Protein AF-A0A967N7K5-F1 (afdb_monomer)

Structure (mmCIF, N/CA/C/O backbone):
data_AF-A0A967N7K5-F1
#
_entry.id   AF-A0A967N7K5-F1
#
loop_
_atom_site.group_PDB
_atom_site.id
_atom_site.type_symbol
_atom_site.label_atom_id
_atom_site.label_alt_id
_atom_site.labe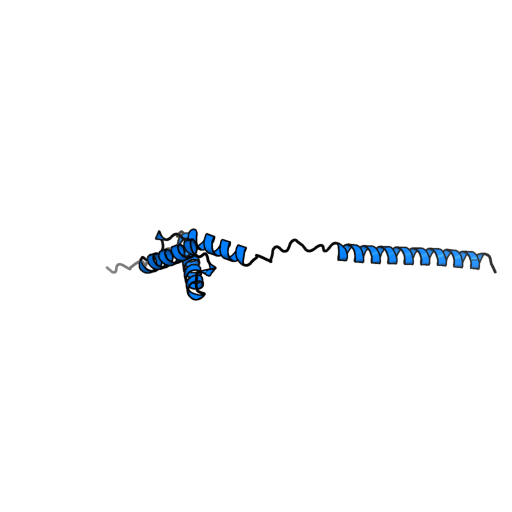l_comp_id
_atom_site.label_asym_id
_atom_site.label_entity_id
_atom_site.label_seq_id
_atom_site.pdbx_PDB_ins_code
_atom_site.Cartn_x
_atom_site.Cartn_y
_atom_site.Cartn_z
_atom_site.occupancy
_atom_site.B_iso_or_equiv
_atom_site.auth_seq_id
_atom_site.auth_comp_id
_atom_site.auth_asym_id
_atom_site.auth_atom_id
_atom_site.pdbx_PDB_model_num
ATOM 1 N N . MET A 1 1 ? 56.342 -5.196 -60.811 1.00 59.44 1 MET A N 1
ATOM 2 C CA . MET A 1 1 ? 55.792 -5.750 -59.552 1.00 59.44 1 MET A CA 1
ATOM 3 C C . MET A 1 1 ? 55.698 -7.254 -59.728 1.00 59.44 1 MET A C 1
ATOM 5 O O . MET A 1 1 ? 55.111 -7.682 -60.712 1.00 59.44 1 MET A O 1
ATOM 9 N N . SER A 1 2 ? 56.346 -8.041 -58.874 1.00 81.25 2 SER A N 1
ATOM 10 C CA . SER A 1 2 ? 56.408 -9.501 -59.032 1.00 81.25 2 SER A CA 1
ATOM 11 C C . SER A 1 2 ? 55.044 -10.138 -58.738 1.00 81.25 2 SER A C 1
ATOM 13 O O . SER A 1 2 ? 54.346 -9.689 -57.833 1.00 81.25 2 SER A O 1
ATOM 15 N N . SER A 1 3 ? 54.647 -11.202 -59.441 1.00 81.31 3 SER A N 1
ATOM 16 C CA . SER A 1 3 ? 53.336 -11.857 -59.244 1.00 81.31 3 SER A CA 1
ATOM 17 C C . SER A 1 3 ? 53.067 -12.257 -57.783 1.00 81.31 3 SER A C 1
ATOM 19 O O . SER A 1 3 ? 51.938 -12.186 -57.308 1.00 81.31 3 SER A O 1
ATOM 21 N N . ILE A 1 4 ? 54.126 -12.572 -57.032 1.00 88.25 4 ILE A N 1
ATOM 22 C CA . ILE A 1 4 ? 54.083 -12.872 -55.594 1.00 88.25 4 ILE A CA 1
ATOM 23 C C . ILE A 1 4 ? 53.599 -11.669 -54.771 1.00 88.25 4 ILE A C 1
ATOM 25 O O . ILE A 1 4 ? 52.793 -11.837 -53.861 1.00 88.25 4 ILE A O 1
ATOM 29 N N . THR A 1 5 ? 54.021 -10.443 -55.100 1.00 87.88 5 THR A N 1
ATOM 30 C CA . THR A 1 5 ? 53.580 -9.252 -54.355 1.00 87.88 5 THR A CA 1
ATOM 31 C C . THR A 1 5 ? 52.093 -8.980 -54.569 1.00 87.88 5 THR A C 1
ATOM 33 O O . THR A 1 5 ? 51.415 -8.537 -53.651 1.00 87.88 5 THR A O 1
ATOM 36 N N . VAL A 1 6 ? 51.561 -9.294 -55.754 1.00 87.94 6 VAL A N 1
ATOM 37 C CA . VAL A 1 6 ? 50.123 -9.163 -56.047 1.00 87.94 6 VAL A CA 1
ATOM 38 C C . VAL A 1 6 ? 49.308 -10.217 -55.286 1.00 87.94 6 VAL A C 1
ATOM 40 O O . VAL A 1 6 ? 48.272 -9.895 -54.706 1.00 87.94 6 VAL A O 1
ATOM 43 N N . LEU A 1 7 ? 49.797 -11.459 -55.210 1.00 87.75 7 LEU A N 1
ATOM 44 C CA . LEU A 1 7 ? 49.149 -12.528 -54.439 1.00 87.75 7 LEU A CA 1
ATOM 45 C C . LEU A 1 7 ? 49.123 -12.236 -52.930 1.00 87.75 7 LEU A C 1
ATOM 47 O O . LEU A 1 7 ? 48.099 -12.428 -52.284 1.00 87.75 7 LEU A O 1
ATOM 51 N N . LEU A 1 8 ? 50.210 -11.705 -52.368 1.00 88.88 8 LEU A N 1
ATOM 52 C CA . LEU A 1 8 ? 50.253 -11.352 -50.945 1.00 88.88 8 LEU A CA 1
ATOM 53 C C . LEU A 1 8 ? 49.310 -10.191 -50.605 1.00 88.88 8 LEU A C 1
ATOM 55 O O . LEU A 1 8 ? 48.619 -10.238 -49.590 1.00 88.88 8 LEU A O 1
ATOM 59 N N . LEU A 1 9 ? 49.233 -9.171 -51.465 1.00 89.88 9 LEU A N 1
ATOM 60 C CA . LEU A 1 9 ? 48.328 -8.037 -51.255 1.00 89.88 9 LEU A CA 1
ATOM 61 C C . LEU A 1 9 ? 46.856 -8.440 -51.371 1.00 89.88 9 LEU A C 1
ATOM 63 O O . LEU A 1 9 ? 46.030 -7.965 -50.594 1.00 89.88 9 LEU A O 1
ATOM 67 N N . THR A 1 10 ? 46.522 -9.327 -52.310 1.00 89.81 10 THR A N 1
ATOM 68 C CA . THR A 1 10 ? 45.149 -9.835 -52.451 1.00 89.81 10 THR A CA 1
ATOM 69 C C . THR A 1 10 ? 44.741 -10.695 -51.258 1.00 89.81 10 THR A C 1
ATOM 71 O O . THR A 1 10 ? 43.646 -10.511 -50.734 1.00 89.81 10 THR A O 1
ATOM 74 N N . LEU A 1 11 ? 45.629 -11.559 -50.761 1.00 92.31 11 LEU A N 1
ATOM 75 C CA . LEU A 1 11 ? 45.359 -12.376 -49.576 1.00 92.31 11 LEU A CA 1
ATOM 76 C C . LEU A 1 11 ? 45.174 -11.511 -48.318 1.00 92.31 11 LEU A C 1
ATOM 78 O O . LEU A 1 11 ? 44.200 -11.688 -47.586 1.00 92.31 11 LEU A O 1
ATOM 82 N N . LEU A 1 12 ? 46.029 -10.501 -48.128 1.00 92.88 12 LEU A N 1
ATOM 83 C CA . LEU A 1 12 ? 45.903 -9.536 -47.033 1.00 92.88 12 LEU A CA 1
ATOM 84 C C . LEU A 1 12 ? 44.590 -8.736 -47.115 1.00 92.88 12 LEU A C 1
ATOM 86 O O . LEU A 1 12 ? 43.931 -8.491 -46.101 1.00 92.88 12 LEU A O 1
ATOM 90 N N . ALA A 1 13 ? 44.175 -8.339 -48.320 1.00 92.38 13 ALA A N 1
ATOM 91 C CA . ALA A 1 13 ? 42.913 -7.632 -48.526 1.00 92.38 13 ALA A CA 1
ATOM 92 C C . ALA A 1 13 ? 41.697 -8.505 -48.158 1.00 92.38 13 ALA A C 1
ATOM 94 O O . ALA A 1 13 ? 40.732 -8.011 -47.576 1.00 92.38 13 ALA A O 1
ATOM 95 N N . VAL A 1 14 ? 41.753 -9.809 -48.442 1.00 93.75 14 VAL A N 1
ATOM 96 C CA . VAL A 1 14 ? 40.675 -10.750 -48.103 1.00 93.75 14 VAL A CA 1
ATOM 97 C C . VAL A 1 14 ? 40.588 -10.982 -46.593 1.00 93.75 14 VAL A C 1
ATOM 99 O O . VAL A 1 14 ? 39.493 -10.903 -46.033 1.00 93.75 14 VAL A O 1
ATOM 102 N N . GLU A 1 15 ? 41.714 -11.199 -45.907 1.00 92.69 15 GLU A N 1
ATOM 103 C CA . GLU A 1 15 ? 41.716 -11.363 -44.444 1.00 92.69 15 GLU A CA 1
ATOM 104 C C . GLU A 1 15 ? 41.224 -10.105 -43.725 1.00 92.69 15 GLU A C 1
ATOM 106 O O . GLU A 1 15 ? 40.399 -10.180 -42.810 1.00 92.69 15 GLU A O 1
ATOM 111 N N . THR A 1 16 ? 41.674 -8.929 -44.168 1.00 94.25 16 THR A N 1
ATOM 112 C CA . THR A 1 16 ? 41.240 -7.660 -43.570 1.00 94.25 16 THR A CA 1
ATOM 113 C C . THR A 1 16 ? 39.750 -7.411 -43.799 1.00 94.25 16 THR A C 1
ATOM 115 O O . THR A 1 16 ? 39.047 -7.026 -42.861 1.00 94.25 16 THR A O 1
ATOM 118 N N . ALA A 1 17 ? 39.224 -7.709 -44.991 1.00 94.06 17 ALA A N 1
ATOM 119 C CA . ALA A 1 17 ? 37.792 -7.628 -45.269 1.00 94.06 17 ALA A CA 1
ATOM 120 C C . ALA A 1 17 ? 36.969 -8.589 -44.390 1.00 94.06 17 ALA A C 1
ATOM 122 O O . ALA A 1 17 ? 35.929 -8.193 -43.855 1.00 94.06 17 ALA A O 1
ATOM 123 N N . ALA A 1 18 ? 37.449 -9.819 -44.178 1.00 92.75 18 ALA A N 1
ATOM 124 C CA . ALA A 1 18 ? 36.791 -10.793 -43.309 1.00 92.75 18 ALA A CA 1
ATOM 125 C C . ALA A 1 18 ? 36.745 -10.318 -41.845 1.00 92.75 18 ALA A C 1
ATOM 127 O O . ALA A 1 18 ? 35.686 -10.357 -41.211 1.00 92.75 18 ALA A O 1
ATOM 128 N N . LEU A 1 19 ? 37.856 -9.788 -41.320 1.00 93.75 19 LEU A N 1
ATOM 129 C CA . LEU A 1 19 ? 37.921 -9.242 -39.960 1.00 93.75 19 LEU A CA 1
ATOM 130 C C . LEU A 1 19 ? 36.969 -8.054 -39.768 1.00 93.75 19 LEU A C 1
ATOM 132 O O . LEU A 1 19 ? 36.268 -7.969 -38.754 1.00 93.75 19 LEU A O 1
ATOM 136 N N . ILE A 1 20 ? 36.891 -7.159 -40.757 1.00 94.81 20 ILE A N 1
ATOM 137 C CA . ILE A 1 20 ? 35.969 -6.017 -40.733 1.00 94.81 20 ILE A CA 1
ATOM 138 C C . ILE A 1 20 ? 34.513 -6.501 -40.732 1.00 94.81 20 ILE A C 1
ATOM 140 O O . ILE A 1 20 ? 33.711 -6.018 -39.927 1.00 94.81 20 ILE A O 1
ATOM 144 N N . ALA A 1 21 ? 34.167 -7.478 -41.575 1.00 93.38 21 ALA A N 1
ATOM 145 C CA . ALA A 1 21 ? 32.815 -8.030 -41.643 1.00 93.38 21 ALA A CA 1
ATOM 146 C C . ALA A 1 21 ? 32.379 -8.640 -40.300 1.00 93.38 21 ALA A C 1
ATOM 148 O O . ALA A 1 21 ? 31.301 -8.316 -39.790 1.00 93.38 21 ALA A O 1
ATOM 149 N N . VAL A 1 22 ? 33.243 -9.447 -39.675 1.00 93.12 22 VAL A N 1
ATOM 150 C CA . VAL A 1 22 ? 32.987 -10.038 -38.352 1.00 93.12 22 VAL A CA 1
ATOM 151 C C . VAL A 1 22 ? 32.801 -8.952 -37.290 1.00 93.12 22 VAL A C 1
ATOM 153 O O . VAL A 1 22 ? 31.837 -8.997 -36.520 1.00 93.12 22 VAL A O 1
ATOM 156 N N . ALA A 1 23 ? 33.659 -7.929 -37.272 1.00 92.88 23 ALA A N 1
ATOM 157 C CA . ALA A 1 23 ? 33.553 -6.828 -36.317 1.00 92.88 23 ALA A CA 1
ATOM 158 C C . ALA A 1 23 ? 32.239 -6.039 -36.471 1.00 92.88 23 ALA A C 1
ATOM 160 O O . ALA A 1 23 ? 31.613 -5.664 -35.473 1.00 92.88 23 ALA A O 1
ATOM 161 N N . VAL A 1 24 ? 31.786 -5.803 -37.707 1.00 93.50 24 VAL A N 1
ATOM 162 C CA . VAL A 1 24 ? 30.514 -5.121 -37.990 1.00 93.50 24 VAL A CA 1
ATOM 163 C C . VAL A 1 24 ? 29.325 -5.959 -37.524 1.00 93.50 24 VAL A C 1
ATOM 165 O O . VAL A 1 24 ? 28.437 -5.426 -36.851 1.00 93.50 24 VAL A O 1
ATOM 168 N N . LEU A 1 25 ? 29.312 -7.260 -37.824 1.00 90.25 25 LEU A N 1
ATOM 169 C CA . LEU A 1 25 ? 28.249 -8.169 -37.389 1.00 90.25 25 LEU A CA 1
ATOM 170 C C . LEU A 1 25 ? 28.189 -8.274 -35.863 1.00 90.25 25 LEU A C 1
ATOM 172 O O . LEU A 1 25 ? 27.110 -8.145 -35.285 1.00 90.25 25 LEU A O 1
ATOM 176 N N . TYR A 1 26 ? 29.339 -8.387 -35.195 1.00 89.88 26 TYR A N 1
ATOM 177 C CA . TYR A 1 26 ? 29.425 -8.405 -33.734 1.00 89.88 26 TYR A CA 1
ATOM 178 C C . TYR A 1 26 ? 28.880 -7.115 -33.104 1.00 89.88 26 TYR A C 1
ATOM 180 O O . TYR A 1 26 ? 28.081 -7.151 -32.163 1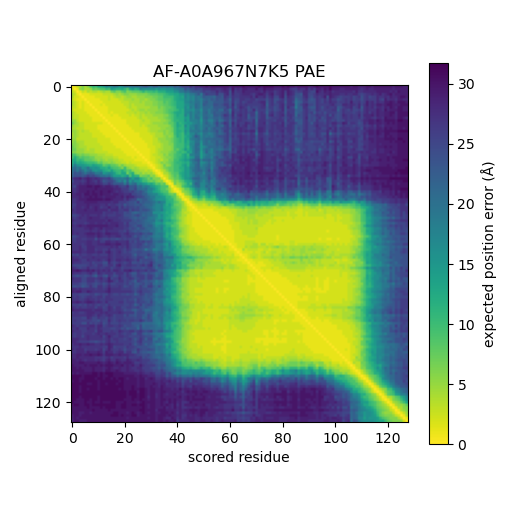.00 89.88 26 TYR A O 1
ATOM 188 N N . ARG A 1 27 ? 29.258 -5.951 -33.651 1.00 85.25 27 ARG A N 1
ATOM 189 C CA . ARG A 1 27 ? 28.745 -4.647 -33.199 1.00 85.25 27 ARG A CA 1
ATOM 190 C C . ARG A 1 27 ? 27.238 -4.528 -33.421 1.00 85.25 27 ARG A C 1
ATOM 192 O O . ARG A 1 27 ? 26.538 -4.028 -32.538 1.00 85.25 27 ARG A O 1
ATOM 199 N N . LYS A 1 28 ? 26.725 -4.994 -34.564 1.00 82.19 28 LYS A N 1
ATOM 200 C CA . LYS A 1 28 ? 25.285 -5.015 -34.862 1.00 82.19 28 LYS A CA 1
ATOM 201 C C . LYS A 1 28 ? 24.520 -5.935 -33.910 1.00 82.19 28 LYS A C 1
ATOM 203 O O . LYS A 1 28 ? 23.509 -5.504 -33.363 1.00 82.19 28 LYS A O 1
ATOM 208 N N . ALA A 1 29 ? 25.027 -7.137 -33.643 1.00 78.62 29 ALA A N 1
ATOM 209 C CA . ALA A 1 29 ? 24.425 -8.084 -32.707 1.00 78.62 29 ALA A CA 1
ATOM 210 C C . ALA A 1 29 ? 24.370 -7.519 -31.278 1.00 78.62 29 ALA A C 1
ATOM 212 O O . ALA A 1 29 ? 23.320 -7.561 -30.637 1.00 78.62 29 ALA A O 1
ATOM 213 N N . LYS A 1 30 ? 25.456 -6.886 -30.806 1.00 73.62 30 LYS A N 1
ATOM 214 C CA . LYS A 1 30 ? 25.471 -6.201 -29.503 1.00 73.62 30 LYS A CA 1
ATOM 215 C C . LYS A 1 30 ? 24.471 -5.046 -29.422 1.00 73.62 30 LYS A C 1
ATOM 217 O O . LYS A 1 30 ? 23.815 -4.884 -28.395 1.00 73.62 30 LYS A O 1
ATOM 222 N N . LYS A 1 31 ? 24.323 -4.253 -30.488 1.00 66.94 31 LYS A N 1
ATOM 223 C CA . LYS A 1 31 ? 23.320 -3.175 -30.536 1.00 66.94 31 LYS A CA 1
ATOM 224 C C . LYS A 1 31 ? 21.893 -3.729 -30.542 1.00 66.94 31 LYS A C 1
ATOM 226 O O . LYS A 1 31 ? 21.066 -3.239 -29.783 1.00 66.94 31 LYS A O 1
ATOM 231 N N . ALA A 1 32 ? 21.618 -4.776 -31.319 1.00 63.88 32 ALA A N 1
ATOM 232 C CA . ALA A 1 32 ? 20.302 -5.413 -31.373 1.00 63.88 32 ALA A CA 1
ATOM 233 C C . ALA A 1 32 ? 19.901 -6.044 -30.029 1.00 63.88 32 ALA A C 1
ATOM 235 O O . ALA A 1 32 ? 18.763 -5.888 -29.599 1.00 63.88 32 ALA A O 1
ATOM 236 N N . ALA A 1 33 ? 20.839 -6.681 -29.322 1.00 61.34 33 ALA A N 1
ATOM 237 C CA . ALA A 1 33 ? 20.601 -7.212 -27.979 1.00 61.34 33 ALA A CA 1
ATOM 238 C C . ALA A 1 33 ? 20.312 -6.106 -26.945 1.00 61.34 33 ALA A C 1
ATOM 240 O O . ALA A 1 33 ? 19.521 -6.309 -26.028 1.00 61.34 33 ALA A O 1
ATOM 241 N N . LYS A 1 34 ? 20.910 -4.916 -27.109 1.00 58.16 34 LYS A N 1
ATOM 242 C CA . LYS A 1 34 ? 20.645 -3.755 -26.246 1.00 58.16 34 LYS A CA 1
ATOM 243 C C . LYS A 1 34 ? 19.283 -3.111 -26.534 1.00 58.16 34 LYS A C 1
ATOM 245 O O . LYS A 1 34 ? 18.612 -2.706 -25.596 1.00 58.16 34 LYS A O 1
ATOM 250 N N . VAL A 1 35 ? 18.868 -3.054 -27.803 1.00 56.59 35 VAL A N 1
ATOM 251 C CA . VAL A 1 35 ? 17.560 -2.509 -28.230 1.00 56.59 35 VAL A CA 1
ATOM 252 C C . VAL A 1 35 ? 16.405 -3.466 -27.902 1.00 56.59 35 VAL A C 1
ATOM 254 O O . VAL A 1 35 ? 15.302 -3.020 -27.623 1.00 56.59 35 VAL A O 1
ATOM 257 N N . ARG A 1 36 ? 16.657 -4.782 -27.850 1.00 54.91 36 ARG A N 1
ATOM 258 C CA . ARG A 1 36 ? 15.683 -5.805 -27.420 1.00 54.91 36 ARG A CA 1
ATOM 259 C C . ARG A 1 36 ? 15.492 -5.908 -25.904 1.00 54.91 36 ARG A C 1
ATOM 261 O O . ARG A 1 36 ? 14.749 -6.773 -25.455 1.00 54.91 36 ARG A O 1
ATOM 268 N N . ARG A 1 37 ? 16.094 -5.015 -25.113 1.00 52.56 37 ARG A N 1
ATOM 269 C CA . ARG A 1 37 ? 15.580 -4.692 -23.775 1.00 52.56 37 ARG A CA 1
ATOM 270 C C . ARG A 1 37 ? 14.384 -3.753 -23.928 1.00 52.56 37 ARG A C 1
ATOM 272 O O . ARG A 1 37 ? 14.417 -2.619 -23.470 1.00 52.56 37 ARG A O 1
ATOM 279 N N . VAL A 1 38 ? 13.350 -4.222 -24.621 1.00 56.81 38 VAL A N 1
ATOM 280 C CA . VAL A 1 38 ? 12.006 -3.712 -24.365 1.00 56.81 38 VAL A CA 1
ATOM 281 C C . VAL A 1 38 ? 11.741 -4.139 -22.932 1.00 56.81 38 VAL A C 1
ATOM 283 O O . VAL A 1 38 ? 11.830 -5.324 -22.615 1.00 56.81 38 VAL A O 1
ATOM 286 N N . GLU A 1 39 ? 11.629 -3.139 -22.070 1.00 58.41 39 GLU A N 1
ATOM 287 C CA . GLU A 1 39 ? 11.429 -3.238 -20.633 1.00 58.41 39 GLU A CA 1
ATOM 288 C C . GLU A 1 39 ? 10.533 -4.435 -20.316 1.00 58.41 39 GLU A C 1
ATOM 290 O O . GLU A 1 39 ? 9.435 -4.557 -20.865 1.00 58.41 39 GLU A O 1
ATOM 295 N N . ALA A 1 40 ? 11.017 -5.348 -19.464 1.00 56.22 40 ALA A N 1
ATOM 296 C CA . ALA A 1 40 ? 10.122 -6.314 -18.845 1.00 56.22 40 ALA A CA 1
ATOM 297 C C . ALA A 1 40 ? 8.922 -5.510 -18.322 1.00 56.22 40 ALA A C 1
ATOM 299 O O . ALA A 1 40 ? 9.165 -4.455 -17.721 1.00 56.22 40 ALA A O 1
ATOM 300 N N . PRO A 1 41 ? 7.669 -5.921 -18.613 1.00 55.31 41 PRO A N 1
ATOM 301 C CA . PRO A 1 41 ? 6.498 -5.163 -18.198 1.00 55.31 41 PRO A CA 1
ATOM 302 C C . PRO A 1 41 ? 6.692 -4.816 -16.734 1.00 55.31 41 PRO A C 1
ATOM 304 O O . PRO A 1 41 ? 7.036 -5.700 -15.952 1.00 55.31 41 PRO A O 1
ATOM 307 N N . ASN A 1 42 ? 6.603 -3.525 -16.423 1.00 56.50 42 ASN A N 1
ATOM 308 C CA . ASN A 1 42 ? 6.917 -2.937 -15.132 1.00 56.50 42 ASN A CA 1
ATOM 309 C C . ASN A 1 42 ? 6.058 -3.579 -14.027 1.00 56.50 42 ASN A C 1
ATOM 311 O O . ASN A 1 42 ? 5.054 -3.025 -13.595 1.00 56.50 42 ASN A O 1
ATOM 315 N N . SER A 1 43 ? 6.433 -4.780 -13.589 1.00 60.47 43 SER A N 1
ATOM 316 C CA . SER A 1 43 ? 5.715 -5.585 -12.602 1.00 60.47 43 SER A CA 1
ATOM 317 C C . SER A 1 43 ? 5.868 -5.009 -11.202 1.00 60.47 43 SER A C 1
ATOM 319 O O . SER A 1 43 ? 5.177 -5.422 -10.276 1.00 60.47 43 SER A O 1
ATOM 321 N N . GLN A 1 44 ? 6.792 -4.064 -11.042 1.00 61.00 44 GLN A N 1
ATOM 322 C CA . GLN A 1 44 ? 7.092 -3.409 -9.780 1.00 61.00 44 GLN A CA 1
ATOM 323 C C . GLN A 1 44 ? 6.337 -2.098 -9.578 1.00 61.00 44 GLN A C 1
ATOM 325 O O . GLN A 1 44 ? 6.287 -1.623 -8.445 1.00 61.00 44 GLN A O 1
ATOM 330 N N . TYR A 1 45 ? 5.695 -1.537 -10.605 1.00 67.06 45 TYR A N 1
ATOM 331 C CA . TYR A 1 45 ? 4.895 -0.330 -10.438 1.00 67.06 45 TYR A CA 1
ATOM 332 C C . TYR A 1 45 ? 3.417 -0.668 -10.283 1.00 67.06 45 TYR A C 1
ATOM 334 O O . TYR A 1 45 ? 2.664 -0.769 -11.252 1.00 67.06 45 TYR A O 1
ATOM 342 N N . LYS A 1 46 ? 2.991 -0.815 -9.029 1.00 80.62 46 LYS A N 1
ATOM 343 C CA . LYS A 1 46 ? 1.571 -0.743 -8.688 1.00 80.62 46 LYS A CA 1
ATOM 344 C C . LYS A 1 46 ? 1.171 0.724 -8.625 1.00 80.62 46 LYS A C 1
ATOM 346 O O . LYS A 1 46 ? 1.843 1.526 -7.975 1.00 80.62 46 LYS A O 1
ATOM 351 N N . SER A 1 47 ? 0.087 1.083 -9.308 1.00 87.75 47 SER A N 1
ATOM 352 C CA . SER A 1 47 ? -0.457 2.433 -9.181 1.00 87.75 47 SER A CA 1
ATOM 353 C C . SER A 1 47 ? -0.967 2.650 -7.747 1.00 87.75 47 SER A C 1
ATOM 355 O O . SER A 1 47 ? -1.397 1.686 -7.106 1.00 87.75 47 SER A O 1
ATOM 357 N N . PRO A 1 48 ? -0.976 3.895 -7.235 1.00 88.00 48 PRO A N 1
ATOM 358 C CA . PRO A 1 48 ? -1.526 4.190 -5.910 1.00 88.00 48 PRO A CA 1
ATOM 359 C C . PRO A 1 48 ? -2.957 3.669 -5.727 1.00 88.00 48 PRO A C 1
ATOM 361 O O . PRO A 1 48 ? -3.304 3.177 -4.665 1.00 88.00 48 PRO A O 1
ATOM 364 N N . TYR A 1 49 ? -3.759 3.697 -6.793 1.00 88.94 49 TYR A N 1
ATOM 365 C CA . TYR A 1 49 ? -5.115 3.155 -6.790 1.00 88.94 49 TYR A CA 1
ATOM 366 C C . TYR A 1 49 ? -5.156 1.634 -6.575 1.00 88.94 49 TYR A C 1
ATOM 368 O O . TYR A 1 49 ? -5.982 1.144 -5.815 1.00 88.94 49 TYR A O 1
ATOM 376 N N . VAL A 1 50 ? -4.256 0.883 -7.218 1.00 89.06 50 VAL A N 1
ATOM 377 C CA . VAL A 1 50 ? -4.161 -0.574 -7.021 1.00 89.06 50 VAL A CA 1
ATOM 378 C C . VAL A 1 50 ? -3.715 -0.895 -5.595 1.00 89.06 50 VAL A C 1
ATOM 380 O O . VAL A 1 50 ? -4.236 -1.827 -4.997 1.00 89.06 50 VAL A O 1
ATOM 383 N N . LEU A 1 51 ? -2.795 -0.107 -5.031 1.00 91.00 51 LEU A N 1
ATOM 384 C CA . LEU A 1 51 ? -2.375 -0.262 -3.636 1.00 91.00 51 LEU A CA 1
ATOM 385 C C . LEU A 1 51 ? -3.522 0.015 -2.657 1.00 91.00 51 LEU A C 1
ATOM 387 O O . LEU A 1 51 ? -3.692 -0.742 -1.704 1.00 91.00 51 LEU A O 1
ATOM 391 N N . ASP A 1 52 ? -4.321 1.054 -2.910 1.00 93.12 52 ASP A N 1
ATOM 392 C CA . ASP A 1 52 ? -5.513 1.363 -2.116 1.00 93.12 52 ASP A CA 1
ATOM 393 C C . ASP A 1 52 ? -6.531 0.213 -2.195 1.00 93.12 52 ASP A C 1
ATOM 395 O O . ASP A 1 52 ? -7.042 -0.230 -1.168 1.00 93.12 52 ASP A O 1
ATOM 399 N N . LEU A 1 53 ? -6.774 -0.332 -3.391 1.00 92.75 53 LEU A N 1
ATOM 400 C CA . LEU A 1 53 ? -7.691 -1.458 -3.576 1.00 92.75 53 LEU A CA 1
ATOM 401 C C . LEU A 1 53 ? -7.207 -2.717 -2.837 1.00 92.75 53 LEU A C 1
ATOM 403 O O . LEU A 1 53 ? -7.991 -3.367 -2.155 1.00 92.75 53 LEU A O 1
ATOM 407 N N . GLU A 1 54 ? -5.913 -3.038 -2.918 1.00 93.50 54 GLU A N 1
ATOM 408 C CA . GLU A 1 54 ? -5.312 -4.160 -2.183 1.00 93.50 54 GLU A CA 1
ATOM 409 C C . GLU A 1 54 ? -5.339 -3.956 -0.662 1.00 93.50 54 GLU A C 1
ATOM 411 O O . GLU A 1 54 ? -5.452 -4.923 0.094 1.00 93.50 54 GLU A O 1
ATOM 416 N N . ALA A 1 55 ? -5.205 -2.715 -0.189 1.00 93.44 55 ALA A N 1
ATOM 417 C CA . ALA A 1 55 ? -5.335 -2.388 1.225 1.00 93.44 55 ALA A CA 1
ATOM 418 C C . ALA A 1 55 ? -6.775 -2.596 1.706 1.00 93.44 55 ALA A C 1
ATOM 420 O O . ALA A 1 55 ? -6.988 -3.329 2.671 1.00 93.44 55 ALA A O 1
ATOM 421 N N . GLN A 1 56 ? -7.755 -2.042 0.987 1.00 95.00 56 GLN A N 1
ATOM 422 C CA . GLN A 1 56 ? -9.175 -2.223 1.287 1.00 95.00 56 GLN A CA 1
ATOM 423 C C . GLN A 1 56 ? -9.558 -3.706 1.325 1.00 95.00 56 GLN A C 1
ATOM 425 O O . GLN A 1 56 ? -10.111 -4.181 2.313 1.00 95.00 56 GLN A O 1
ATOM 430 N N . ASP A 1 57 ? -9.200 -4.449 0.282 1.00 94.12 57 ASP A N 1
ATOM 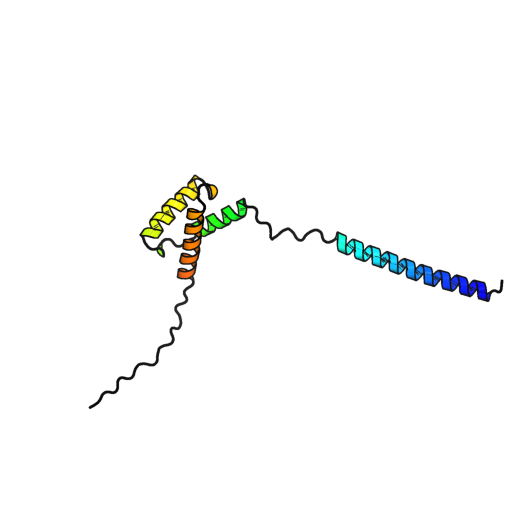431 C CA . ASP A 1 57 ? -9.512 -5.869 0.136 1.00 94.12 57 ASP A CA 1
ATOM 432 C C . ASP A 1 57 ? -8.888 -6.722 1.259 1.00 94.12 57 ASP A C 1
ATOM 434 O O . ASP A 1 57 ? -9.468 -7.697 1.735 1.00 94.12 57 ASP A O 1
ATOM 438 N N . ARG A 1 58 ? -7.707 -6.334 1.750 1.00 93.75 58 ARG A N 1
ATOM 439 C CA . ARG A 1 58 ? -7.074 -6.979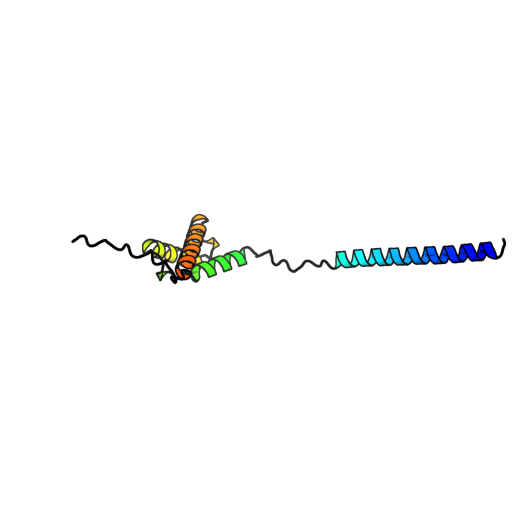 2.908 1.00 93.75 58 ARG A CA 1
ATOM 440 C C . ARG A 1 58 ? -7.822 -6.697 4.206 1.00 93.75 58 ARG A C 1
ATOM 442 O O . ARG A 1 58 ? -7.988 -7.612 5.008 1.00 93.75 58 ARG A O 1
ATOM 449 N N . TRP A 1 59 ? -8.252 -5.456 4.421 1.00 95.38 59 TRP A N 1
ATOM 450 C CA . TRP A 1 59 ? -8.987 -5.075 5.626 1.00 95.38 59 TRP A CA 1
ATOM 451 C C . TRP A 1 59 ? -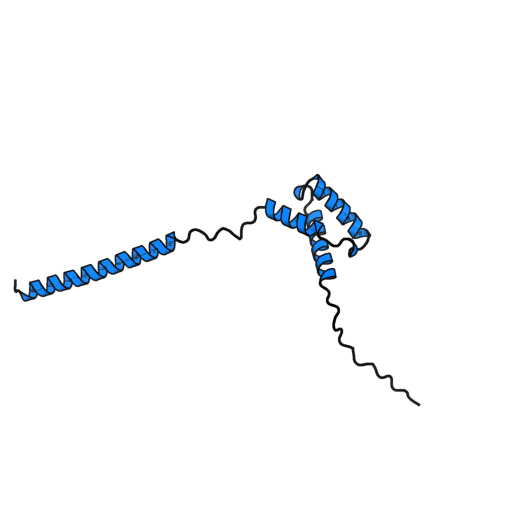10.389 -5.701 5.659 1.00 95.38 59 TRP A C 1
ATOM 453 O O . TRP A 1 59 ? -10.836 -6.148 6.711 1.00 95.38 59 TRP A O 1
ATOM 463 N N . GLU A 1 60 ? -11.061 -5.806 4.513 1.00 92.69 60 GLU A N 1
ATOM 464 C CA . GLU A 1 60 ? -12.393 -6.419 4.411 1.00 92.69 60 GLU A CA 1
ATOM 465 C C . GLU A 1 60 ? -12.387 -7.936 4.648 1.00 92.69 60 GLU A C 1
ATOM 467 O O . GLU A 1 60 ? -13.388 -8.488 5.100 1.00 92.69 60 GLU A O 1
ATOM 472 N N . ARG A 1 61 ? -11.263 -8.616 4.388 1.00 91.75 61 ARG A N 1
ATOM 473 C CA . ARG A 1 61 ? -11.101 -10.059 4.642 1.00 91.75 61 ARG A CA 1
ATOM 474 C C . ARG A 1 61 ? -10.684 -10.412 6.069 1.00 91.75 61 ARG A C 1
ATOM 476 O O . ARG A 1 61 ? -10.487 -11.592 6.358 1.00 91.75 61 ARG A O 1
ATOM 483 N N . MET A 1 62 ? -10.492 -9.429 6.947 1.00 90.00 62 MET A N 1
ATOM 484 C CA . MET A 1 62 ? -10.130 -9.702 8.336 1.00 90.00 62 MET A CA 1
ATOM 485 C C . MET A 1 62 ? -11.233 -10.489 9.043 1.00 90.00 62 MET A C 1
ATOM 487 O O . MET A 1 62 ? -12.405 -10.124 8.976 1.00 90.00 62 MET A O 1
ATOM 491 N N . ASP A 1 63 ? -10.848 -11.527 9.785 1.00 87.94 63 ASP A N 1
ATOM 492 C CA . ASP A 1 63 ? -11.769 -12.205 10.692 1.00 87.94 63 ASP A CA 1
ATOM 493 C C . ASP A 1 63 ? -12.013 -11.341 11.938 1.00 87.94 63 ASP A C 1
ATOM 495 O O . ASP A 1 63 ? -11.238 -11.355 12.902 1.00 87.94 63 ASP A O 1
ATOM 499 N N . LEU A 1 64 ? -13.098 -10.568 11.895 1.00 88.44 64 LEU A N 1
ATOM 500 C CA . LEU A 1 64 ? -13.507 -9.670 12.971 1.00 88.44 64 LEU A CA 1
ATOM 501 C C . LEU A 1 64 ? -13.855 -10.423 14.261 1.00 88.44 64 LEU A C 1
ATOM 503 O O . LEU A 1 64 ? -13.717 -9.851 15.342 1.00 88.44 64 LEU A O 1
ATOM 507 N N . GLU A 1 65 ? -14.248 -11.697 14.170 1.00 86.50 65 GLU A N 1
ATOM 508 C CA . GLU A 1 65 ? -14.620 -12.507 15.335 1.00 86.50 65 GLU A CA 1
ATOM 509 C C . GLU A 1 65 ? -13.419 -12.826 16.229 1.00 86.50 65 GLU A C 1
ATOM 511 O O . GLU A 1 65 ? -13.546 -12.939 17.448 1.00 86.50 65 GLU A O 1
ATOM 516 N N . SER A 1 66 ? -12.229 -12.889 15.631 1.00 85.44 66 SER A N 1
ATOM 517 C CA . SER A 1 66 ? -10.966 -13.079 16.348 1.00 85.44 66 SER A CA 1
ATOM 518 C C . SER A 1 66 ? -10.492 -11.828 17.100 1.00 85.44 66 SER A C 1
ATOM 520 O O . SER A 1 66 ? -9.559 -11.900 17.907 1.00 85.44 66 SER A O 1
ATOM 522 N N . LEU A 1 67 ? -11.111 -10.670 16.842 1.00 88.19 67 LEU A N 1
ATOM 523 C CA . LEU A 1 67 ? -10.733 -9.400 17.446 1.00 88.19 67 LEU A CA 1
ATOM 524 C C . LEU A 1 67 ? -11.461 -9.173 18.772 1.00 88.19 67 LEU A C 1
ATOM 526 O O . LEU A 1 67 ? -12.654 -9.455 18.914 1.00 88.19 67 LEU A O 1
ATOM 530 N N . HIS A 1 68 ? -10.734 -8.587 19.726 1.00 89.31 68 HIS A N 1
ATOM 531 C CA . HIS A 1 68 ? -11.299 -8.101 20.984 1.00 89.31 68 HIS A CA 1
ATOM 532 C C . HIS A 1 68 ? -12.399 -7.061 20.714 1.00 89.31 68 HIS A C 1
ATOM 534 O O . HIS A 1 68 ? -12.194 -6.184 19.876 1.00 89.31 68 HIS A O 1
ATOM 540 N N . GLU A 1 69 ? -13.505 -7.124 21.462 1.00 88.81 69 GLU A N 1
ATOM 541 C CA . GLU A 1 69 ? -14.718 -6.291 21.323 1.00 88.81 69 GLU A CA 1
ATOM 542 C C . GLU A 1 69 ? -14.406 -4.819 20.995 1.00 88.81 69 GLU A C 1
ATOM 544 O O . GLU A 1 69 ? -14.770 -4.312 19.941 1.00 88.81 69 GLU A O 1
ATOM 549 N N . VAL A 1 70 ? -13.599 -4.173 21.845 1.00 88.69 70 VAL A N 1
ATOM 550 C CA . VAL A 1 70 ? -13.202 -2.762 21.690 1.00 88.69 70 VAL A CA 1
ATOM 551 C C . VAL A 1 70 ? -12.528 -2.479 20.342 1.00 88.69 70 VAL A C 1
ATOM 553 O O . VAL A 1 70 ? -12.803 -1.470 19.703 1.00 88.69 70 VAL A O 1
ATOM 556 N N . ASN A 1 71 ? -11.648 -3.369 19.880 1.00 91.75 71 ASN A N 1
ATOM 557 C CA . ASN A 1 71 ? -10.976 -3.180 18.595 1.00 91.75 71 ASN A CA 1
ATOM 558 C C . ASN A 1 71 ? -11.920 -3.475 17.431 1.00 91.75 71 ASN A C 1
ATOM 560 O O . ASN A 1 71 ? -11.811 -2.839 16.388 1.00 91.75 71 ASN A O 1
ATOM 564 N N . ARG A 1 72 ? -12.830 -4.438 17.598 1.00 93.38 72 ARG A N 1
ATOM 565 C CA . ARG A 1 72 ? -13.817 -4.800 16.584 1.00 93.38 72 ARG A CA 1
ATOM 566 C C . ARG A 1 72 ? -14.727 -3.624 16.263 1.00 93.38 72 ARG A C 1
ATOM 568 O O . ARG A 1 72 ? -14.886 -3.314 15.089 1.00 93.38 72 ARG A O 1
ATOM 575 N N . GLU A 1 73 ? -15.269 -2.955 17.277 1.00 93.69 73 GLU A N 1
ATOM 576 C CA . GLU A 1 73 ? -16.130 -1.783 17.084 1.00 93.69 73 GLU A CA 1
ATOM 577 C C . GLU A 1 73 ? -15.425 -0.682 16.285 1.00 93.69 73 GLU A C 1
ATOM 579 O O . GLU A 1 73 ? -15.980 -0.148 15.325 1.00 93.69 73 GLU A O 1
ATOM 584 N N . GLU A 1 74 ? -14.176 -0.374 16.638 1.00 95.31 74 GLU A N 1
ATOM 585 C CA . GLU A 1 74 ? -13.390 0.638 15.930 1.00 95.31 74 GLU A CA 1
ATOM 586 C C . GLU A 1 74 ? -13.047 0.209 14.498 1.00 95.31 74 GLU A C 1
ATOM 588 O O . GLU A 1 74 ? -13.159 1.006 13.568 1.00 95.31 74 GLU A O 1
ATOM 593 N N . VAL A 1 75 ? -12.695 -1.061 14.279 1.00 95.31 75 VAL A N 1
ATOM 594 C CA . VAL A 1 75 ? -12.466 -1.598 12.929 1.00 95.31 75 VAL A CA 1
ATOM 595 C C . VAL A 1 75 ? -13.737 -1.507 12.082 1.00 95.31 75 VAL A C 1
ATOM 597 O O . VAL A 1 75 ? -13.653 -1.087 10.931 1.00 95.31 75 VAL A O 1
ATOM 600 N N . VAL A 1 76 ? -14.908 -1.831 12.635 1.00 95.69 76 VAL A N 1
ATOM 601 C CA . VAL A 1 76 ? -16.194 -1.726 11.926 1.00 95.69 76 VAL A CA 1
ATOM 602 C C . VAL A 1 76 ? -16.467 -0.282 11.505 1.00 95.69 76 VAL A C 1
ATOM 604 O O . VAL A 1 76 ? -16.709 -0.044 10.323 1.00 95.69 76 VAL A O 1
ATOM 607 N N . LYS A 1 77 ? -16.327 0.690 12.416 1.00 95.94 77 LYS A N 1
ATOM 608 C CA . LYS A 1 77 ? -16.503 2.121 12.098 1.00 95.94 77 LYS A CA 1
ATOM 609 C C . LYS A 1 77 ? -15.569 2.582 10.977 1.00 95.94 77 LYS A C 1
ATOM 611 O O . LYS A 1 77 ? -15.971 3.313 10.073 1.00 95.94 77 LYS A O 1
ATOM 616 N N . LEU A 1 78 ? -14.309 2.152 11.016 1.00 96.81 78 LEU A N 1
ATOM 617 C CA . LEU A 1 78 ? -13.332 2.518 9.992 1.00 96.81 78 LEU A CA 1
ATOM 618 C C . LEU A 1 78 ? -13.605 1.828 8.650 1.00 96.81 78 LEU A C 1
ATOM 620 O O . LEU A 1 78 ? -13.424 2.454 7.608 1.00 96.81 78 LEU A O 1
ATOM 624 N N . LEU A 1 79 ? -14.077 0.580 8.649 1.00 96.19 79 LEU A N 1
ATOM 625 C CA . LEU A 1 79 ? -14.488 -0.114 7.427 1.00 96.19 79 LEU A CA 1
ATOM 626 C C . LEU A 1 79 ? -15.728 0.532 6.797 1.00 96.19 79 LEU A C 1
ATOM 628 O O . LEU A 1 79 ? -15.787 0.659 5.576 1.00 96.19 79 LEU A O 1
ATOM 632 N N . GLU A 1 80 ? -16.688 0.996 7.597 1.00 96.50 80 GLU A N 1
ATOM 633 C CA . GLU A 1 80 ? -17.825 1.782 7.101 1.00 96.50 80 GLU A CA 1
ATOM 634 C C . GLU A 1 80 ? -17.360 3.079 6.435 1.00 96.50 80 GLU A C 1
ATOM 636 O O . GLU A 1 80 ? -17.787 3.394 5.323 1.00 96.50 80 GLU A O 1
ATOM 641 N N . LYS A 1 81 ? -16.409 3.783 7.057 1.00 96.25 81 LYS A N 1
ATOM 642 C CA . LYS A 1 81 ? -15.785 4.981 6.483 1.00 96.25 81 LYS A CA 1
ATOM 643 C C . LYS A 1 81 ? -15.070 4.685 5.160 1.00 96.25 81 LYS A C 1
ATOM 645 O O . LYS A 1 81 ? -15.213 5.445 4.207 1.00 96.25 81 LYS A O 1
ATOM 650 N N . VAL A 1 82 ? -14.355 3.560 5.057 1.00 95.69 82 VAL A N 1
ATOM 651 C CA . VAL A 1 82 ? -13.735 3.116 3.792 1.00 95.69 82 VAL A CA 1
ATOM 652 C C . VAL A 1 82 ? -14.788 2.801 2.729 1.00 95.69 82 VAL A C 1
ATOM 654 O O . VAL A 1 82 ? -14.586 3.140 1.568 1.00 95.69 82 VAL A O 1
ATOM 657 N N . ARG A 1 83 ? -15.922 2.195 3.093 1.00 93.75 83 ARG A N 1
ATOM 658 C CA . ARG A 1 83 ? -17.009 1.912 2.141 1.00 93.75 83 ARG A CA 1
ATOM 659 C C . ARG A 1 83 ? -17.691 3.180 1.630 1.00 93.75 83 ARG A C 1
ATOM 661 O O . ARG A 1 83 ? -18.104 3.204 0.475 1.00 93.75 83 ARG A O 1
ATOM 668 N N . ALA A 1 84 ? -17.805 4.208 2.470 1.00 94.75 84 ALA A N 1
ATOM 669 C CA . ALA A 1 84 ? -18.411 5.484 2.103 1.00 94.75 84 ALA A CA 1
ATOM 670 C C . ALA A 1 84 ? -17.468 6.368 1.265 1.00 94.75 84 ALA A C 1
ATOM 672 O O . ALA A 1 84 ? -17.848 6.829 0.191 1.00 94.75 84 ALA A O 1
ATOM 673 N N . ASP A 1 85 ? -16.230 6.559 1.732 1.00 93.12 85 ASP A N 1
ATOM 674 C CA . ASP A 1 85 ? -15.314 7.591 1.221 1.00 93.12 85 ASP A CA 1
ATOM 675 C C . ASP A 1 85 ? -14.059 7.019 0.531 1.00 93.12 85 ASP A C 1
ATOM 677 O O . ASP A 1 85 ? -13.197 7.755 0.033 1.00 93.12 85 ASP A O 1
ATOM 681 N N . GLY A 1 86 ? -13.916 5.693 0.508 1.00 91.69 86 GLY A N 1
ATOM 682 C CA . GLY A 1 86 ? -12.715 5.000 0.053 1.00 91.69 86 GLY A CA 1
ATOM 683 C C . GLY A 1 86 ? -11.537 5.122 1.026 1.00 91.69 86 GLY A C 1
ATOM 684 O O . GLY A 1 86 ? -11.575 5.804 2.051 1.00 91.69 86 GLY A O 1
ATOM 685 N N . VAL A 1 87 ? -10.411 4.500 0.665 1.00 92.75 87 VAL A N 1
ATOM 686 C CA . VAL A 1 87 ? -9.163 4.507 1.464 1.00 92.75 87 VAL A CA 1
ATOM 687 C C . VAL A 1 87 ? -8.613 5.920 1.711 1.00 92.75 87 VAL A C 1
ATOM 689 O O . VAL A 1 87 ? -7.912 6.172 2.696 1.00 92.75 87 VAL A O 1
ATOM 692 N N . ARG A 1 88 ? -8.950 6.871 0.834 1.00 92.00 88 ARG A N 1
ATOM 693 C CA . ARG A 1 88 ? -8.552 8.280 0.952 1.00 92.00 88 ARG A CA 1
ATOM 694 C C . ARG A 1 88 ? -9.295 9.027 2.057 1.00 92.00 88 ARG A C 1
ATOM 696 O O . ARG A 1 88 ? -8.740 9.995 2.568 1.00 92.00 88 ARG A O 1
ATOM 703 N N . GLY A 1 89 ? -10.486 8.567 2.446 1.00 91.94 89 GLY A N 1
ATOM 704 C CA . GLY A 1 89 ? -11.229 9.108 3.587 1.00 91.94 89 GLY A CA 1
ATOM 705 C C . GLY A 1 89 ? -10.546 8.832 4.929 1.00 91.94 89 GLY A C 1
ATOM 706 O O . GLY A 1 89 ? -10.792 9.528 5.914 1.00 91.94 89 GLY A O 1
ATOM 707 N N . LEU A 1 90 ? -9.639 7.854 4.975 1.00 95.62 90 LEU A N 1
ATOM 708 C CA . LEU A 1 90 ? -8.845 7.568 6.161 1.00 95.62 90 LEU A CA 1
ATOM 709 C C . LEU A 1 90 ? -7.659 8.528 6.310 1.00 95.62 90 LEU A C 1
ATOM 711 O O . LEU A 1 90 ? -6.920 8.836 5.368 1.00 95.62 90 LEU A O 1
ATOM 715 N N . SER A 1 91 ? -7.414 8.927 7.548 1.00 96.44 91 SER A N 1
ATOM 716 C CA . SER A 1 91 ? -6.161 9.518 7.988 1.00 96.44 91 SER A CA 1
ATOM 717 C C . SER A 1 91 ? -5.031 8.483 7.963 1.00 96.44 91 SER A C 1
ATOM 719 O O . SER A 1 91 ? -5.238 7.272 7.862 1.00 96.44 91 SER A O 1
ATOM 721 N N . LYS A 1 92 ? -3.790 8.964 8.069 1.00 95.12 92 LYS A N 1
ATOM 722 C CA . LYS A 1 92 ? -2.614 8.088 8.110 1.00 95.12 92 LYS A CA 1
ATOM 723 C C . LYS A 1 92 ? -2.650 7.130 9.309 1.00 95.12 92 LYS A C 1
ATOM 725 O O . LYS A 1 92 ? -2.375 5.950 9.132 1.00 95.12 92 LYS A O 1
ATOM 730 N N . SER A 1 93 ? -3.025 7.616 10.491 1.00 94.69 93 SER A N 1
ATOM 731 C CA . SER A 1 93 ? -3.091 6.806 11.713 1.00 94.69 93 SER A CA 1
ATOM 732 C C . SER A 1 93 ? -4.196 5.750 11.663 1.00 94.69 93 SER A C 1
ATOM 734 O O . SER A 1 93 ? -3.987 4.639 12.140 1.00 94.69 93 SER A O 1
ATOM 736 N N . GLU A 1 94 ? -5.346 6.067 11.060 1.00 96.75 94 GLU A N 1
ATOM 737 C CA . GLU A 1 94 ? -6.441 5.106 10.853 1.00 96.75 94 GLU A CA 1
ATOM 738 C C . GLU A 1 94 ? -6.016 3.968 9.910 1.00 96.75 94 GLU A C 1
ATOM 740 O O . GLU A 1 94 ? -6.268 2.802 10.209 1.00 96.75 94 GLU A O 1
ATOM 745 N N . ARG A 1 95 ? -5.298 4.281 8.819 1.00 96.19 95 ARG A N 1
ATOM 746 C CA . ARG A 1 95 ? -4.727 3.255 7.925 1.00 96.19 95 ARG A CA 1
ATOM 747 C C . ARG A 1 95 ? -3.739 2.351 8.653 1.00 96.19 95 ARG A C 1
ATOM 749 O O . ARG A 1 95 ? -3.862 1.134 8.603 1.00 96.19 95 ARG A O 1
ATOM 756 N N . GLU A 1 96 ? -2.801 2.948 9.386 1.00 95.94 96 GLU A N 1
ATOM 757 C CA . GLU A 1 96 ? -1.814 2.194 10.165 1.00 95.94 96 GLU A CA 1
ATOM 758 C C . GLU A 1 96 ? -2.469 1.321 11.244 1.00 95.94 96 GLU A C 1
ATOM 760 O O . GLU A 1 96 ? -1.959 0.249 11.569 1.00 95.94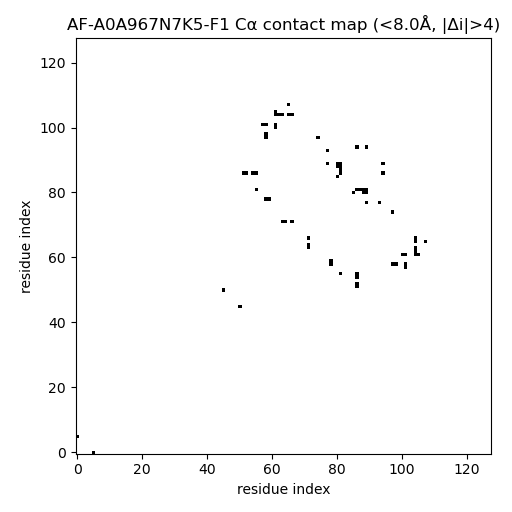 96 GLU A O 1
ATOM 765 N N . PHE A 1 97 ? -3.582 1.771 11.829 1.00 95.75 97 PHE A N 1
ATOM 766 C CA . PHE A 1 97 ? -4.361 0.965 12.762 1.00 95.75 97 PHE A CA 1
ATOM 767 C C . PHE A 1 97 ? -4.960 -0.264 12.070 1.00 95.75 97 PHE A C 1
ATOM 769 O O . PHE A 1 97 ? -4.723 -1.378 12.537 1.00 95.75 97 PHE A O 1
ATOM 776 N N . LEU A 1 98 ? -5.656 -0.085 10.943 1.00 96.12 98 LEU A N 1
ATOM 777 C CA . LEU A 1 98 ? -6.235 -1.197 10.182 1.00 96.12 98 LEU A CA 1
ATOM 778 C C . LEU A 1 98 ? -5.170 -2.186 9.691 1.00 96.12 98 LEU A C 1
ATOM 780 O O . LEU A 1 98 ? -5.375 -3.394 9.791 1.00 96.12 98 LEU A O 1
ATOM 784 N N . ASP A 1 99 ? -4.008 -1.700 9.252 1.00 95.06 99 ASP A N 1
ATOM 785 C CA . ASP A 1 99 ? -2.885 -2.555 8.855 1.00 95.06 99 ASP A CA 1
ATOM 786 C C . ASP A 1 99 ? -2.405 -3.445 10.011 1.00 95.06 99 ASP A C 1
ATOM 788 O O . ASP A 1 99 ? -2.253 -4.658 9.847 1.00 95.06 99 ASP A O 1
ATOM 792 N N . ARG A 1 100 ? -2.242 -2.881 11.217 1.00 93.50 100 ARG A N 1
ATOM 793 C CA . ARG A 1 100 ? -1.861 -3.666 12.404 1.00 93.50 100 ARG A CA 1
ATOM 794 C C . ARG A 1 100 ? -2.919 -4.699 12.782 1.00 93.50 100 ARG A C 1
ATOM 796 O O . ARG A 1 100 ? -2.556 -5.795 13.217 1.00 93.50 100 ARG A O 1
ATOM 803 N N . MET A 1 101 ? -4.200 -4.358 12.641 1.00 93.56 101 MET A N 1
ATOM 804 C CA . MET A 1 101 ? -5.303 -5.278 12.925 1.00 93.56 101 MET A CA 1
ATOM 805 C C . MET A 1 101 ? -5.358 -6.420 11.907 1.00 93.56 101 MET A C 1
ATOM 807 O O . MET A 1 101 ? -5.526 -7.570 12.311 1.00 93.56 101 MET A O 1
ATOM 811 N N . ALA A 1 102 ? -5.113 -6.139 10.626 1.00 91.69 102 ALA A N 1
ATOM 812 C CA . ALA A 1 102 ? -5.058 -7.156 9.577 1.00 91.69 102 ALA A CA 1
ATOM 813 C C . ALA A 1 102 ? -3.907 -8.138 9.796 1.00 91.69 102 ALA A C 1
ATOM 815 O O . ALA A 1 102 ? -4.095 -9.355 9.719 1.00 91.69 102 ALA A O 1
ATOM 816 N N . ASP A 1 103 ? -2.734 -7.623 10.162 1.00 89.62 103 ASP A N 1
ATOM 817 C CA . ASP A 1 103 ? -1.587 -8.455 10.511 1.00 89.62 103 ASP A CA 1
ATOM 818 C C . ASP A 1 103 ? -1.847 -9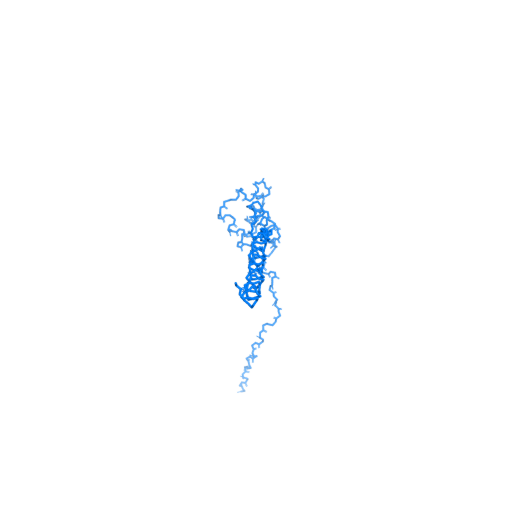.290 11.774 1.00 89.62 103 ASP A C 1
ATOM 820 O O . ASP A 1 103 ? -1.423 -10.445 11.859 1.00 89.62 103 ASP A O 1
ATOM 824 N N . ALA A 1 104 ? -2.538 -8.730 12.773 1.00 87.25 104 ALA A N 1
ATOM 825 C CA . ALA A 1 104 ? -2.895 -9.446 13.995 1.00 87.25 104 ALA A CA 1
ATOM 826 C C . ALA A 1 104 ? -3.902 -10.576 13.731 1.00 87.25 104 ALA A C 1
ATOM 828 O O . ALA A 1 104 ? -3.659 -11.702 14.164 1.00 87.25 104 ALA A O 1
ATOM 829 N N . ALA A 1 105 ? -4.965 -10.308 12.969 1.00 85.00 105 ALA A N 1
ATOM 830 C CA . ALA A 1 105 ? -5.964 -11.305 12.586 1.00 85.00 105 ALA A CA 1
ATOM 831 C C . ALA A 1 105 ? -5.343 -12.440 11.749 1.00 85.00 105 ALA A C 1
ATOM 833 O O . ALA A 1 105 ? -5.588 -13.621 12.005 1.00 85.00 105 ALA A O 1
ATOM 834 N N . GLY A 1 106 ? -4.450 -12.107 10.808 1.00 81.88 106 GLY A N 1
ATOM 835 C CA . GLY A 1 106 ? -3.724 -13.101 10.012 1.00 81.88 106 GLY A CA 1
ATOM 836 C C . GLY A 1 106 ? -2.797 -14.001 10.842 1.00 81.88 106 GLY A C 1
ATOM 837 O O . GLY A 1 106 ? -2.629 -15.181 10.524 1.00 81.88 106 GLY A O 1
ATOM 838 N N . ARG A 1 107 ? -2.213 -13.482 11.933 1.00 75.81 107 ARG A N 1
ATOM 839 C CA . ARG A 1 107 ? -1.409 -14.286 12.872 1.00 75.81 107 ARG A CA 1
ATOM 840 C C . ARG A 1 107 ? -2.264 -15.257 13.684 1.00 75.81 107 ARG A C 1
ATOM 842 O O . ARG A 1 107 ? -1.850 -16.404 13.841 1.00 75.81 107 ARG A O 1
ATOM 849 N N . SER A 1 108 ? -3.438 -14.829 14.147 1.00 70.00 108 SER A N 1
ATOM 850 C CA . SER A 1 108 ? -4.373 -15.676 14.901 1.00 70.00 108 SER A CA 1
ATOM 851 C C . SER A 1 108 ? -4.835 -16.887 14.083 1.00 70.00 108 SER A C 1
ATOM 853 O O . SER A 1 108 ? -4.852 -18.002 14.597 1.00 70.00 108 SER A O 1
ATOM 855 N N . GLY A 1 109 ? -5.116 -16.700 12.788 1.00 64.94 109 GLY A N 1
ATOM 856 C CA . GLY A 1 109 ? -5.520 -17.791 11.890 1.00 64.94 109 GLY A CA 1
ATOM 857 C C . GLY A 1 109 ? -4.386 -18.737 11.471 1.00 64.94 109 GLY A C 1
ATOM 858 O O . GLY A 1 109 ? -4.641 -19.886 11.118 1.00 64.94 109 GLY A O 1
ATOM 859 N N . ARG A 1 110 ? -3.120 -18.292 11.515 1.00 60.28 110 ARG A N 1
ATOM 860 C CA . ARG A 1 110 ? -1.963 -19.124 11.136 1.00 60.28 110 ARG A CA 1
ATOM 861 C C . ARG A 1 110 ? -1.542 -20.104 12.225 1.00 60.28 110 ARG A C 1
ATOM 863 O O . ARG A 1 110 ? -0.773 -21.001 11.911 1.00 60.28 110 ARG A O 1
ATOM 870 N N . GLN A 1 111 ? -1.985 -19.943 13.469 1.00 52.91 111 GLN A N 1
ATOM 871 C CA . GLN A 1 111 ? -1.465 -20.704 14.602 1.00 52.91 111 GLN A CA 1
ATOM 872 C C . GLN A 1 111 ? -1.730 -22.217 14.446 1.00 52.91 111 GLN A C 1
ATOM 874 O O . GLN A 1 111 ? -2.845 -22.671 14.705 1.00 52.91 111 GLN A O 1
ATOM 879 N N . PRO A 1 112 ? -0.723 -23.038 14.080 1.00 50.88 112 PRO A N 1
ATOM 880 C CA . PRO A 1 112 ? -0.845 -24.481 14.111 1.00 50.88 112 PRO A CA 1
ATOM 881 C C . PRO A 1 112 ? -0.481 -24.881 15.537 1.00 50.88 112 PRO A C 1
ATOM 883 O O . PRO A 1 112 ? 0.692 -24.946 15.900 1.00 50.88 112 PRO A O 1
ATOM 886 N N . ARG A 1 113 ? -1.476 -25.096 16.397 1.00 50.38 113 ARG A N 1
ATOM 887 C CA . ARG A 1 113 ? -1.236 -25.779 17.673 1.00 50.38 113 ARG A CA 1
ATOM 888 C C . ARG A 1 113 ? -1.217 -27.287 17.418 1.00 50.38 113 ARG A C 1
ATOM 890 O O . ARG A 1 113 ? -2.163 -27.995 17.731 1.00 50.38 113 ARG A O 1
ATOM 897 N N . ALA A 1 114 ? -0.120 -27.747 16.834 1.00 54.88 114 ALA A N 1
ATOM 898 C CA . ALA A 1 114 ? 0.392 -29.093 17.024 1.00 54.88 114 ALA A CA 1
ATOM 899 C C . ALA A 1 114 ? 1.793 -28.922 17.624 1.00 54.88 114 ALA A C 1
ATOM 901 O O . ALA A 1 114 ? 2.574 -28.109 17.141 1.00 54.88 114 ALA A O 1
ATOM 902 N N . ASP A 1 115 ? 2.061 -29.642 18.708 1.00 53.72 115 ASP A N 1
ATOM 903 C CA . ASP A 1 115 ? 3.378 -29.799 19.331 1.00 53.72 115 ASP A CA 1
ATOM 904 C C . ASP A 1 115 ? 3.872 -28.627 20.195 1.00 53.72 115 ASP A C 1
ATOM 906 O O . ASP A 1 115 ? 4.863 -27.950 19.924 1.00 53.72 115 ASP A O 1
ATOM 910 N N . GLY A 1 116 ? 3.233 -28.464 21.355 1.00 50.25 116 GLY A N 1
ATOM 911 C CA . GLY A 1 116 ? 4.019 -28.099 22.532 1.00 50.25 116 GLY A CA 1
ATOM 912 C C . GLY A 1 116 ? 4.928 -29.283 22.892 1.00 50.25 116 GLY A C 1
ATOM 913 O O . GLY A 1 116 ? 4.432 -30.413 22.915 1.00 50.25 116 GLY A O 1
ATOM 914 N N . PRO A 1 117 ? 6.226 -29.091 23.197 1.00 57.31 117 PRO A N 1
ATOM 915 C CA . PRO A 1 117 ? 6.980 -30.151 23.836 1.00 57.31 117 PRO A CA 1
ATOM 916 C C . PRO A 1 117 ? 6.305 -30.409 25.179 1.00 57.31 117 PRO A C 1
ATOM 918 O O . PRO A 1 117 ? 6.216 -29.522 26.031 1.00 57.31 117 PRO A O 1
ATOM 921 N N . SER A 1 118 ? 5.788 -31.625 25.339 1.00 59.00 118 SER A N 1
ATOM 922 C CA . SER A 1 118 ? 5.441 -32.169 26.643 1.00 59.00 118 SER A CA 1
ATOM 923 C C . SER A 1 118 ? 6.693 -32.039 27.504 1.00 59.00 118 SER A C 1
ATOM 925 O O . SER A 1 118 ? 7.649 -32.794 27.328 1.00 59.00 118 SER A O 1
ATOM 927 N N . GLY A 1 119 ? 6.740 -31.021 28.366 1.00 61.22 119 GLY A N 1
ATOM 928 C CA . GLY A 1 119 ? 7.782 -30.935 29.380 1.00 61.22 119 GLY A CA 1
ATOM 929 C C . GLY A 1 119 ? 7.757 -32.248 30.162 1.00 61.22 119 GLY A C 1
ATOM 930 O O . GLY A 1 119 ? 6.656 -32.727 30.458 1.00 61.22 119 GLY A O 1
ATOM 931 N N . PRO A 1 120 ? 8.913 -32.878 30.443 1.00 59.56 120 PRO A N 1
ATOM 932 C CA . PRO A 1 120 ? 8.920 -34.156 31.132 1.00 59.56 120 PRO A CA 1
ATOM 933 C C . PRO A 1 120 ? 8.151 -33.995 32.439 1.00 59.56 120 PRO A C 1
ATOM 935 O O . PRO A 1 120 ? 8.409 -33.065 33.210 1.00 59.56 120 PRO A O 1
ATOM 938 N N . ALA A 1 121 ? 7.156 -34.865 32.620 1.00 59.25 121 ALA A N 1
ATOM 939 C CA . ALA A 1 121 ? 6.341 -34.939 33.814 1.00 59.25 121 ALA A CA 1
ATOM 940 C C . ALA A 1 121 ? 7.267 -34.852 35.025 1.00 59.25 121 ALA A C 1
ATOM 942 O O . ALA A 1 121 ? 8.173 -35.668 35.191 1.00 59.25 121 ALA A O 1
ATOM 943 N N . ARG A 1 122 ? 7.080 -33.807 35.831 1.00 59.94 122 ARG A N 1
ATOM 944 C CA . ARG A 1 122 ? 7.803 -33.636 37.082 1.00 59.94 122 ARG A CA 1
ATOM 945 C C . ARG A 1 122 ? 7.346 -34.767 37.993 1.00 59.94 122 ARG A C 1
ATOM 947 O O . ARG A 1 122 ? 6.296 -34.678 38.621 1.00 59.94 122 ARG A O 1
ATOM 954 N N . GLU A 1 123 ? 8.097 -35.858 37.977 1.00 58.78 123 GLU A N 1
ATOM 955 C CA . GLU A 1 123 ? 7.903 -37.000 38.851 1.00 58.78 123 GLU A CA 1
ATOM 956 C C . GLU A 1 123 ? 8.165 -36.505 40.276 1.00 58.78 123 GLU A C 1
ATOM 958 O O . GLU A 1 123 ? 9.285 -36.165 40.654 1.00 58.78 123 GLU A O 1
ATOM 963 N N . VAL A 1 124 ? 7.086 -36.319 41.032 1.00 67.00 124 VAL A N 1
ATOM 964 C CA . VAL A 1 124 ? 7.158 -35.937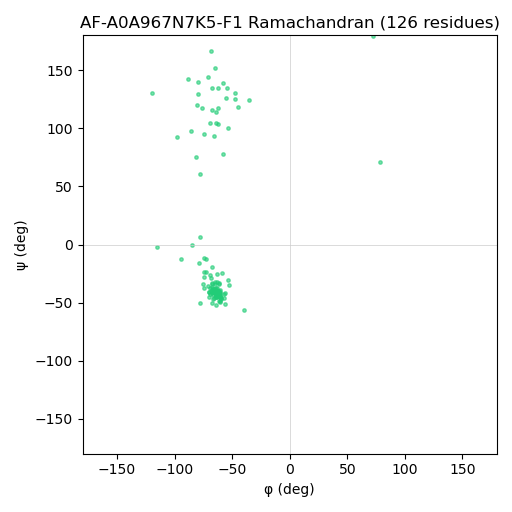 42.440 1.00 67.00 124 VAL A CA 1
ATOM 965 C C . VAL A 1 124 ? 7.560 -37.200 43.201 1.00 67.00 124 VAL A C 1
ATOM 967 O O . VAL A 1 124 ? 6.801 -38.174 43.158 1.00 67.00 124 VAL A O 1
ATOM 970 N N . PRO A 1 125 ? 8.716 -37.240 43.886 1.00 62.22 125 PRO A N 1
ATOM 971 C CA . PRO A 1 125 ? 9.072 -38.407 44.671 1.00 62.22 125 PRO A CA 1
ATOM 972 C C . PRO A 1 125 ? 8.094 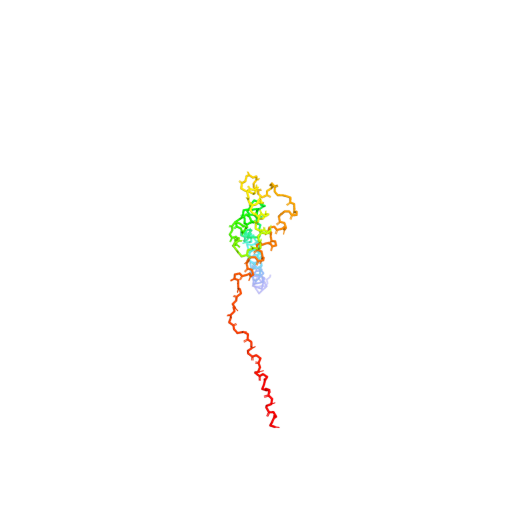-38.505 45.843 1.00 62.22 125 PRO A C 1
ATOM 974 O O . PRO A 1 125 ? 8.034 -37.624 46.701 1.00 62.22 125 PRO A O 1
ATOM 977 N N . ARG A 1 126 ? 7.300 -39.580 45.867 1.00 60.78 126 ARG A N 1
ATOM 978 C CA . ARG A 1 126 ? 6.567 -39.985 47.067 1.00 60.78 126 ARG A CA 1
ATOM 979 C C . ARG A 1 126 ? 7.601 -40.469 48.077 1.00 60.78 126 ARG A C 1
ATOM 981 O O . ARG A 1 126 ? 8.154 -41.552 47.919 1.00 60.78 126 ARG A O 1
ATOM 988 N N . THR A 1 127 ? 7.886 -39.650 49.077 1.00 67.00 127 THR A N 1
ATOM 989 C CA . THR A 1 127 ? 8.600 -40.088 50.275 1.00 67.00 127 THR A CA 1
ATOM 990 C C . THR A 1 127 ? 7.599 -40.769 51.201 1.00 67.00 127 THR A C 1
ATOM 992 O O . THR A 1 127 ? 6.594 -40.154 51.567 1.00 67.00 127 THR A O 1
ATOM 995 N N . SER A 1 128 ? 7.864 -42.042 51.494 1.00 61.91 128 SER A N 1
ATOM 996 C CA . SER A 1 128 ? 7.214 -42.841 52.539 1.00 61.91 128 SER A CA 1
ATOM 997 C C . SER A 1 128 ? 7.516 -42.324 53.940 1.00 61.91 128 SER A C 1
ATOM 999 O O . SER A 1 128 ? 8.588 -41.699 54.111 1.00 61.91 128 SER A O 1
#

Solvent-accessible surface area (backbone atoms only — not comparable to full-atom values): 7796 Å² total; per-residue (Å²): 135,58,73,65,59,55,53,53,52,52,53,52,51,50,54,53,51,51,53,51,51,51,53,50,53,53,52,50,52,56,50,50,61,59,65,66,62,63,70,73,75,70,82,83,69,71,51,72,66,56,52,42,50,55,49,51,56,48,54,72,67,42,58,57,85,80,43,57,68,77,57,34,56,54,50,50,55,50,51,52,44,33,74,74,56,33,70,77,64,48,53,73,67,56,48,54,49,49,52,53,50,36,55,49,39,55,52,66,74,64,63,73,93,70,81,76,80,78,69,79,78,80,78,75,83,82,78,130

Nearest PDB structures (foldseek):
  7jrm-assembly1_A  TM=6.475E-01  e=8.179E-01  Clostridium perfringens ATCC 13124
  3t48-assembly2_B  TM=5.198E-01  e=1.440E+00  Staphylococcus aureus subsp. aureus Mu50

Sequence (128 aa):
MSSITVLLLTLLAVETAALIAVAVLYRKAKKAAKVRRVEAPNSQYKSPYVLDLEAQDRWERMDLESLHEVNREEVVKLLEKVRADGVRGLSKSEREFLDRMADAAGRSGRQPRADGPSGPAREVPRTS

Foldseek 3Di:
DDPVVVVVVVVVVVVVVVVVVVVVVVVVVVVVVVVVPPDDPPPPDDDPVNVQVVLLVLLVPFPLVPDDPVLSVLSVVLNVQCVVPNPVSDDPVSSVSSVVSSVVSVVVVPDDPDDDDPDPPPPDDPDD

pLDDT: mean 81.87, std 15.27, range [50.25, 96.81]

Secondary structure (DSSP, 8-state):
--HHHHHHHHHHHHHHHHHHHHHHHHHHHHHHHHHT------TT---HHHHHHHHHHHHHTS-GGGS-HHHHHHHHHHHHHHHHH-GGGS-HHHHHHHHHHHHHHHHHHH------------------

Radius of gyration: 36.31 Å; Cα contacts (8 Å, |Δi|>4): 37; chains: 1; bounding box: 75×52×112 Å

Mean predicted aligned error: 16.47 Å